Protein AF-A0A8J3UVC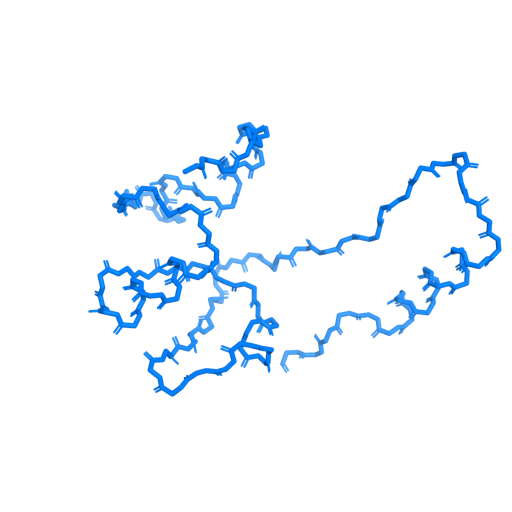7-F1 (afdb_monomer)

Solvent-accessible surface area (backbone atoms only — not comparable to full-atom values): 7153 Å² total; per-residue (Å²): 106,73,72,72,87,61,57,64,76,58,45,49,72,79,60,52,61,47,44,100,85,67,46,76,54,87,79,71,81,87,66,57,46,73,65,48,51,52,51,37,36,52,72,67,78,46,84,79,94,71,66,75,65,45,63,74,78,61,65,50,96,69,57,86,87,76,90,76,85,91,59,82,81,88,84,83,78,90,82,78,60,76,90,72,66,45,71,67,57,55,51,52,53,46,54,53,60,75,64,52,75,82,82,133

Mean predicted aligned error: 5.7 Å

Radius of gyration: 17.16 Å; Cα contacts (8 Å, |Δi|>4): 37; chains: 1; bounding box: 36×31×46 Å

Secondary structure (DSSP, 8-state):
-------HHHHHHHS-SB-TTSPBPP--S---SHHHHHHHHHTTS------TTHHHHS--TT-------SSPPPP------GGG--HHHHHHHHHHHHH-SPP-

Sequence (104 aa):
MAVKPVPDYWFDRYVPELTPKGRPIDRADPVGSIQDIFMYTALGDTVSLFPVHGSRYYSRPDIVYLPVTDMGALEYGLVWRSEAENDLIRAFARVVRDLGPLPD

Structure (mmCIF, N/CA/C/O backbone):
data_AF-A0A8J3UVC7-F1
#
_entry.id   AF-A0A8J3UVC7-F1
#
loop_
_atom_site.group_PDB
_atom_site.id
_atom_site.type_symbol
_atom_site.label_atom_id
_atom_site.label_alt_id
_atom_site.label_comp_id
_atom_site.label_asym_id
_atom_site.label_entity_id
_atom_site.label_seq_id
_atom_site.pdbx_PDB_ins_code
_atom_site.Cartn_x
_atom_site.Cartn_y
_atom_site.Cartn_z
_atom_site.occupancy
_atom_site.B_iso_or_equiv
_atom_site.auth_seq_id
_atom_site.auth_comp_id
_atom_site.auth_asym_id
_atom_site.auth_atom_id
_atom_site.pdbx_PDB_model_num
ATOM 1 N N . MET A 1 1 ? 12.820 9.344 13.367 1.00 36.44 1 MET A N 1
ATOM 2 C CA . MET A 1 1 ? 13.482 9.712 12.096 1.00 36.44 1 MET A CA 1
ATOM 3 C C . MET A 1 1 ? 12.401 9.697 11.038 1.00 36.44 1 MET A C 1
ATOM 5 O O . MET A 1 1 ? 11.932 8.625 10.693 1.00 36.44 1 MET A O 1
ATOM 9 N N . ALA A 1 2 ? 11.912 10.880 10.662 1.00 40.91 2 ALA A N 1
ATOM 10 C CA . ALA A 1 2 ? 10.813 11.025 9.720 1.00 40.91 2 ALA A CA 1
ATOM 11 C C . ALA A 1 2 ? 11.202 10.399 8.378 1.00 40.91 2 ALA A C 1
ATOM 13 O O . ALA A 1 2 ? 12.330 10.588 7.911 1.00 40.91 2 ALA A O 1
ATOM 14 N N . VAL A 1 3 ? 10.271 9.674 7.755 1.00 51.84 3 VAL A N 1
ATOM 15 C CA . VAL A 1 3 ? 10.285 9.471 6.304 1.00 51.84 3 VAL A CA 1
ATOM 16 C C . VAL A 1 3 ? 10.663 10.828 5.694 1.00 51.84 3 VAL A C 1
ATOM 18 O O . VAL A 1 3 ? 10.030 11.828 6.035 1.00 51.84 3 VAL A O 1
ATOM 21 N N . LYS A 1 4 ? 11.760 10.903 4.915 1.00 54.84 4 LYS A N 1
ATOM 22 C CA . LYS A 1 4 ? 12.175 12.141 4.212 1.00 54.84 4 LYS A CA 1
ATOM 23 C C . LYS A 1 4 ? 10.923 12.821 3.661 1.00 54.84 4 LYS A C 1
ATOM 25 O O . LYS A 1 4 ? 10.093 12.057 3.172 1.00 54.84 4 LYS A O 1
ATOM 30 N N . PRO A 1 5 ? 10.780 14.161 3.711 1.00 71.69 5 PRO A N 1
ATOM 31 C CA . PRO A 1 5 ? 9.499 14.790 3.427 1.00 71.69 5 PRO A CA 1
ATOM 32 C C . PRO A 1 5 ? 9.043 14.346 2.042 1.00 71.69 5 PRO A C 1
ATOM 34 O O . PRO A 1 5 ? 9.621 14.710 1.016 1.00 71.69 5 PRO A O 1
ATOM 37 N N . VAL A 1 6 ? 8.072 13.438 2.048 1.00 73.81 6 VAL A N 1
ATOM 38 C CA . VAL A 1 6 ? 7.307 13.090 0.869 1.00 73.81 6 VAL A CA 1
ATOM 39 C C . VAL A 1 6 ? 6.535 14.352 0.500 1.00 73.81 6 VAL A C 1
ATOM 41 O O . VAL A 1 6 ? 6.210 15.135 1.393 1.00 73.81 6 VAL A O 1
ATOM 44 N N . PRO A 1 7 ? 6.273 14.604 -0.788 1.00 87.44 7 PRO A N 1
ATOM 45 C CA . PRO A 1 7 ? 5.480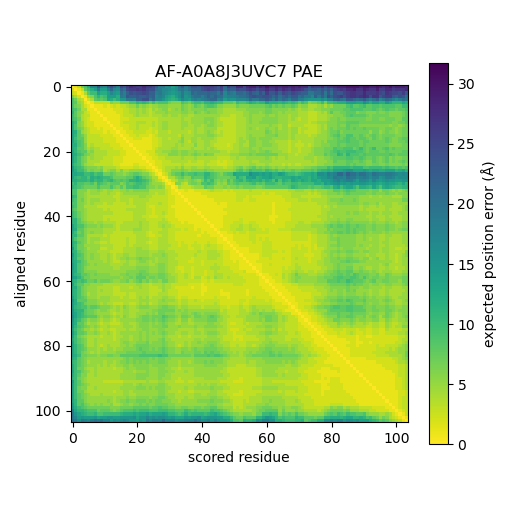 15.764 -1.162 1.00 87.44 7 PRO A CA 1
ATOM 46 C C . PRO A 1 7 ? 4.143 15.780 -0.410 1.00 87.44 7 PRO A C 1
ATOM 48 O O . PRO A 1 7 ? 3.498 14.735 -0.326 1.00 87.44 7 PRO A O 1
ATOM 51 N N . ASP A 1 8 ? 3.711 16.942 0.083 1.00 84.75 8 ASP A N 1
ATOM 52 C CA . ASP A 1 8 ? 2.492 17.063 0.902 1.00 84.75 8 ASP A CA 1
ATOM 53 C C . ASP A 1 8 ? 1.272 16.455 0.196 1.00 84.75 8 ASP A C 1
ATOM 55 O O . ASP A 1 8 ? 0.555 15.651 0.778 1.00 84.75 8 ASP A O 1
ATOM 59 N N 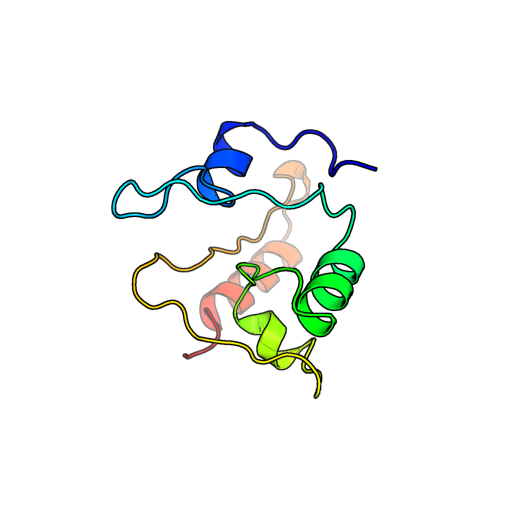. TYR A 1 9 ? 1.127 16.691 -1.116 1.00 85.88 9 TYR A N 1
ATOM 60 C CA . TYR A 1 9 ? 0.045 16.098 -1.915 1.00 85.88 9 TYR A CA 1
ATOM 61 C C . TYR A 1 9 ? 0.025 14.560 -1.869 1.00 85.88 9 TYR A C 1
ATOM 63 O O . TYR A 1 9 ? -1.034 13.945 -1.983 1.00 85.88 9 TYR A O 1
ATOM 71 N N . TRP A 1 10 ? 1.198 13.930 -1.766 1.00 85.00 10 TRP A N 1
ATOM 72 C CA . TRP A 1 10 ? 1.332 12.481 -1.682 1.00 85.00 10 TRP A CA 1
ATOM 73 C C . TRP A 1 10 ? 0.980 12.020 -0.270 1.00 85.00 10 TRP A C 1
ATOM 75 O O . TRP A 1 10 ? 0.223 11.065 -0.112 1.00 85.00 10 TRP A O 1
ATOM 85 N N . PHE A 1 11 ? 1.485 12.719 0.750 1.00 82.94 11 PHE A N 1
ATOM 86 C CA . PHE A 1 11 ? 1.197 12.400 2.145 1.00 82.94 11 PHE A CA 1
ATOM 87 C C . PHE A 1 11 ? -0.297 12.525 2.446 1.00 82.94 11 PHE A C 1
ATOM 89 O O . PHE A 1 11 ? -0.903 11.558 2.898 1.00 82.94 11 PHE A O 1
ATOM 96 N N . ASP A 1 12 ? -0.913 13.650 2.093 1.00 83.31 12 ASP A N 1
ATOM 97 C CA . ASP A 1 12 ? -2.329 13.935 2.342 1.00 83.31 12 ASP A CA 1
ATOM 98 C C . ASP A 1 12 ? -3.258 12.942 1.632 1.00 83.31 12 ASP A C 1
ATOM 100 O O . ASP A 1 12 ? -4.345 12.628 2.121 1.00 83.31 12 ASP A O 1
ATOM 104 N N . ARG A 1 13 ? -2.824 12.399 0.486 1.00 83.25 13 ARG A N 1
ATOM 105 C CA . ARG A 1 13 ? -3.585 11.398 -0.269 1.00 83.25 13 ARG A CA 1
ATOM 106 C C . ARG A 1 13 ? -3.665 10.043 0.440 1.00 83.25 13 ARG A C 1
ATOM 108 O O . ARG A 1 13 ? -4.686 9.367 0.283 1.00 83.25 13 ARG A O 1
ATOM 115 N N . TYR A 1 14 ? -2.610 9.643 1.155 1.00 80.94 14 TYR A N 1
ATOM 116 C CA . TYR A 1 14 ? -2.493 8.329 1.810 1.00 80.94 14 TYR A CA 1
ATOM 117 C C . TYR A 1 14 ? -2.651 8.380 3.334 1.00 80.94 14 TYR A C 1
ATOM 119 O O . TYR A 1 14 ? -2.959 7.361 3.948 1.00 80.94 14 TYR A O 1
ATOM 127 N N . VAL A 1 15 ? -2.483 9.556 3.936 1.00 82.81 15 VAL A N 1
ATOM 128 C CA . VAL A 1 15 ? -2.596 9.811 5.378 1.00 82.81 15 VAL A CA 1
ATOM 129 C C . VAL A 1 15 ? -3.524 11.016 5.617 1.00 82.81 15 VAL A C 1
ATOM 131 O O . VAL A 1 15 ? -3.095 12.049 6.146 1.00 82.81 15 VAL A O 1
ATOM 134 N N . PRO A 1 16 ? -4.805 10.919 5.208 1.00 83.81 16 PRO A N 1
ATOM 135 C CA . PRO A 1 16 ? -5.736 12.037 5.293 1.00 83.81 16 PRO A CA 1
ATOM 136 C C . PRO A 1 16 ? -5.995 12.448 6.749 1.00 83.81 16 PRO A C 1
ATOM 138 O O . PRO A 1 16 ? -5.927 11.635 7.668 1.00 83.81 16 PRO A O 1
ATOM 141 N N . GLU A 1 17 ? -6.339 13.717 6.962 1.00 86.62 17 GLU A N 1
ATOM 142 C CA . GLU A 1 17 ? -6.731 14.242 8.283 1.00 86.62 17 GLU A CA 1
ATOM 143 C C . GLU A 1 17 ? -8.172 13.900 8.655 1.00 86.62 17 GLU A C 1
ATOM 145 O O . GLU A 1 17 ? -8.538 13.866 9.830 1.00 86.62 17 GLU A O 1
ATOM 150 N N . LEU A 1 18 ? -8.998 13.651 7.641 1.00 88.88 18 LEU A N 1
ATOM 151 C CA . LEU A 1 18 ? -10.419 13.399 7.778 1.00 88.88 18 LEU A CA 1
ATOM 152 C C . LEU A 1 18 ? -10.767 12.045 7.162 1.00 88.88 18 LEU A C 1
ATOM 154 O O . LEU A 1 18 ? -10.279 11.667 6.098 1.00 88.88 18 LEU A O 1
ATOM 158 N N . THR A 1 19 ? -11.684 11.334 7.805 1.00 86.94 19 THR A N 1
ATOM 159 C CA . THR A 1 19 ? -12.385 10.202 7.187 1.00 86.94 19 THR A CA 1
ATOM 160 C C . THR A 1 19 ? -13.190 10.669 5.962 1.00 86.94 19 THR A C 1
ATOM 162 O O . THR A 1 19 ? -13.542 11.850 5.883 1.00 86.94 19 THR A O 1
ATOM 165 N N . PRO A 1 20 ? -13.617 9.760 5.061 1.00 84.31 20 PRO A N 1
ATOM 166 C CA . PRO A 1 20 ? -14.487 10.117 3.932 1.00 84.31 20 PRO A CA 1
ATOM 167 C C . PRO A 1 20 ? -15.793 10.830 4.330 1.00 84.31 20 PRO A C 1
ATOM 169 O O . PRO A 1 20 ? -16.371 11.562 3.534 1.00 84.31 20 PRO A O 1
A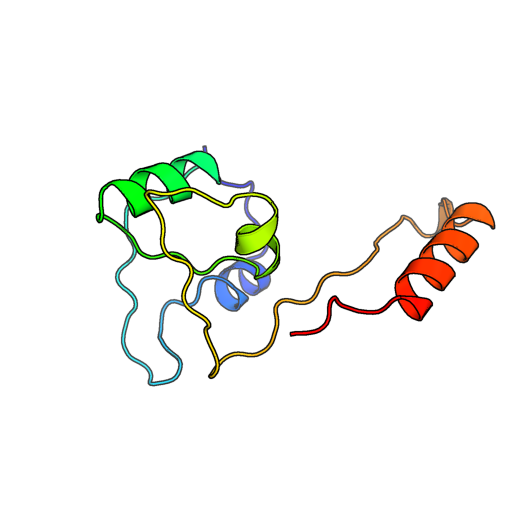TOM 172 N N . LYS A 1 21 ? -16.256 10.646 5.575 1.00 88.88 21 LYS A N 1
ATOM 173 C CA . LYS A 1 21 ? -17.442 11.316 6.140 1.00 88.88 21 LYS A CA 1
ATOM 174 C C . LYS A 1 21 ? -17.126 12.642 6.853 1.00 88.88 21 LYS A C 1
ATOM 176 O O . LYS A 1 21 ? -17.998 13.186 7.521 1.00 88.88 21 LYS A O 1
ATOM 181 N N . GLY A 1 22 ? -15.894 13.146 6.768 1.00 91.50 22 GLY A N 1
ATOM 182 C CA . GLY A 1 22 ? -15.476 14.423 7.359 1.00 91.50 22 GLY A CA 1
ATOM 183 C C . GLY A 1 22 ? -15.142 14.378 8.854 1.00 91.50 22 GLY A C 1
ATOM 184 O O . GLY A 1 22 ? -14.897 15.419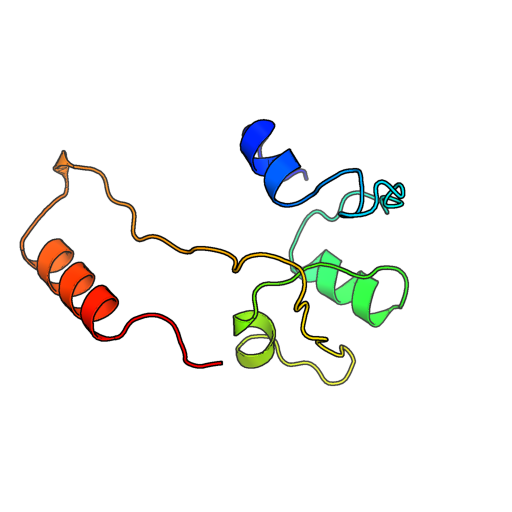 9.454 1.00 91.50 22 GLY A O 1
ATOM 185 N N . ARG A 1 23 ? -15.121 13.196 9.486 1.00 92.62 23 ARG A N 1
ATOM 186 C CA . ARG A 1 23 ? -14.695 13.060 10.891 1.00 92.62 23 ARG A CA 1
ATOM 187 C C . ARG A 1 23 ? -13.166 13.162 11.006 1.00 92.62 23 ARG A C 1
ATOM 189 O O . ARG A 1 23 ? -12.517 12.437 10.250 1.00 92.62 23 ARG A O 1
ATOM 196 N N . PRO A 1 24 ? -12.610 13.949 11.948 1.00 92.62 24 PRO A N 1
ATOM 197 C CA . PRO A 1 24 ? -11.174 13.974 12.221 1.00 92.62 24 PRO A CA 1
ATOM 198 C C . PRO A 1 24 ? -10.614 12.591 12.563 1.00 92.62 24 PRO A C 1
ATOM 200 O O . PRO A 1 24 ? -11.265 11.809 13.261 1.00 92.62 24 PRO A O 1
ATOM 203 N N . ILE A 1 25 ? -9.419 12.300 12.059 1.00 88.25 25 ILE A N 1
ATOM 204 C CA . ILE A 1 25 ? -8.631 11.119 12.410 1.00 88.25 25 ILE A CA 1
ATOM 205 C C . ILE A 1 25 ? -7.623 11.551 13.472 1.00 88.25 25 ILE A C 1
ATOM 207 O O . ILE A 1 25 ? -6.793 12.422 13.216 1.00 88.25 25 ILE A O 1
ATOM 211 N N . ASP A 1 26 ? -7.716 10.959 14.662 1.00 87.06 26 ASP A N 1
ATOM 212 C CA . ASP A 1 26 ? -6.741 11.203 15.723 1.00 87.06 26 ASP A CA 1
ATOM 213 C C . ASP A 1 26 ? -5.389 10.604 15.320 1.00 87.06 26 ASP A C 1
ATOM 215 O O . ASP A 1 26 ? -5.304 9.433 14.936 1.00 87.06 26 ASP A O 1
ATOM 219 N N . ARG A 1 27 ? -4.343 11.431 15.335 1.00 78.38 27 ARG A N 1
ATOM 220 C CA . ARG A 1 27 ? -3.000 11.031 14.911 1.00 78.38 27 ARG A CA 1
ATOM 221 C C . ARG A 1 27 ? -2.194 10.684 16.155 1.00 78.38 27 ARG A C 1
ATOM 223 O O . ARG A 1 27 ? -1.882 11.561 16.954 1.00 78.38 27 ARG A O 1
ATOM 230 N N . ALA A 1 28 ? -1.835 9.409 16.282 1.00 72.25 28 ALA A N 1
ATOM 231 C CA . ALA A 1 28 ? -0.847 8.968 17.258 1.00 72.25 28 ALA A CA 1
ATOM 232 C C . ALA A 1 28 ? 0.541 9.556 16.947 1.00 72.25 28 ALA A C 1
ATOM 234 O O . ALA A 1 28 ? 0.766 10.124 15.871 1.00 72.25 28 ALA A O 1
ATOM 235 N N . ASP A 1 29 ? 1.474 9.391 17.888 1.00 71.19 29 ASP A N 1
ATOM 236 C CA . ASP A 1 29 ? 2.856 9.829 17.712 1.00 71.19 29 ASP A CA 1
ATOM 237 C C . ASP A 1 29 ? 3.446 9.319 16.383 1.00 71.19 29 ASP A C 1
ATOM 239 O O . ASP A 1 29 ? 3.154 8.195 15.957 1.00 71.19 29 ASP A O 1
ATOM 243 N N . PRO A 1 30 ? 4.288 10.121 15.703 1.00 69.06 30 PRO A N 1
ATOM 244 C CA . PRO A 1 30 ? 4.859 9.733 14.424 1.00 69.06 30 PRO A CA 1
ATOM 245 C C . PRO A 1 30 ? 5.636 8.417 14.531 1.00 69.06 30 PRO A C 1
ATOM 247 O O . PRO A 1 30 ? 6.698 8.348 15.152 1.00 69.06 30 PRO A O 1
ATOM 250 N N . VAL A 1 31 ? 5.140 7.384 13.856 1.00 75.06 31 VAL A N 1
ATOM 251 C CA . VAL A 1 31 ? 5.870 6.131 13.649 1.00 75.06 31 VAL A CA 1
ATOM 252 C C . VAL A 1 31 ? 7.026 6.363 12.673 1.00 75.06 31 VAL A C 1
ATOM 254 O O . VAL A 1 31 ? 6.873 7.013 11.636 1.00 75.06 31 VAL A O 1
ATOM 257 N N . GLY A 1 32 ? 8.217 5.868 13.009 1.00 77.81 32 GLY A N 1
ATOM 258 C CA . GLY A 1 32 ? 9.420 6.050 12.192 1.00 77.81 32 GLY A CA 1
ATOM 259 C C . GLY A 1 32 ? 9.617 4.957 11.145 1.00 77.81 32 GLY A C 1
ATOM 260 O O . GLY A 1 32 ? 10.423 5.120 10.228 1.00 77.81 32 GLY A O 1
ATOM 261 N N . SER A 1 33 ? 8.913 3.835 11.288 1.00 84.38 33 SER A N 1
ATOM 262 C CA . SER A 1 33 ? 9.123 2.633 10.492 1.00 84.38 33 SER A CA 1
ATOM 263 C C . SER A 1 33 ? 7.886 1.734 10.433 1.00 84.38 33 SER A C 1
ATOM 265 O O . SER A 1 33 ? 6.943 1.863 11.213 1.00 84.38 33 SER A O 1
ATOM 267 N N . ILE A 1 34 ? 7.921 0.765 9.517 1.00 87.06 34 ILE A N 1
ATOM 268 C CA . ILE A 1 34 ? 6.906 -0.291 9.421 1.00 87.06 34 ILE A CA 1
ATOM 269 C C . ILE A 1 34 ? 6.911 -1.193 10.666 1.00 87.06 34 ILE A C 1
ATOM 271 O O . ILE A 1 34 ? 5.869 -1.700 11.072 1.00 87.06 34 ILE A O 1
ATOM 275 N N . GLN A 1 35 ? 8.074 -1.362 11.304 1.00 89.69 35 GLN A N 1
ATOM 276 C CA . GLN A 1 35 ? 8.208 -2.108 12.552 1.00 89.69 35 GLN A CA 1
ATOM 277 C C . GLN A 1 35 ? 7.491 -1.398 13.702 1.00 89.69 35 GLN A C 1
ATOM 279 O O . GLN A 1 35 ? 6.815 -2.067 14.480 1.00 89.69 35 GLN A O 1
ATOM 284 N N . ASP A 1 36 ? 7.574 -0.066 13.766 1.00 89.44 36 ASP A N 1
ATOM 285 C CA . ASP A 1 36 ? 6.846 0.721 14.767 1.00 89.44 36 ASP A CA 1
ATOM 286 C C . ASP A 1 36 ? 5.333 0.558 14.582 1.00 89.44 36 ASP A C 1
ATOM 288 O O . ASP A 1 36 ? 4.627 0.306 15.554 1.00 89.44 36 ASP A O 1
ATOM 292 N N . ILE A 1 37 ? 4.839 0.602 13.335 1.00 90.19 37 ILE A N 1
ATOM 293 C CA . ILE A 1 37 ? 3.416 0.362 13.026 1.00 90.19 37 ILE A CA 1
ATOM 294 C C . ILE A 1 37 ? 2.962 -0.989 13.585 1.00 90.19 37 ILE A C 1
ATOM 296 O O . ILE A 1 37 ? 1.946 -1.060 14.276 1.00 90.19 37 ILE A O 1
ATOM 300 N N . PHE A 1 38 ? 3.711 -2.060 13.311 1.00 92.19 38 PHE A N 1
ATOM 301 C CA . PHE A 1 38 ? 3.363 -3.391 13.808 1.00 92.19 38 PHE A CA 1
ATOM 302 C C . PHE A 1 38 ? 3.411 -3.477 15.331 1.00 92.19 38 PHE A C 1
ATOM 304 O O . PHE A 1 38 ? 2.517 -4.073 15.925 1.00 92.19 38 PHE A O 1
ATOM 311 N N . MET A 1 39 ? 4.416 -2.869 15.962 1.00 92.56 39 MET A N 1
ATOM 312 C CA . MET A 1 39 ? 4.543 -2.842 17.416 1.00 92.56 39 MET A CA 1
ATOM 313 C C . MET A 1 39 ? 3.345 -2.140 18.068 1.00 92.56 39 MET A C 1
ATOM 315 O O . MET A 1 39 ? 2.683 -2.738 18.910 1.00 92.56 39 MET A O 1
ATOM 319 N N . TYR A 1 40 ? 3.024 -0.912 17.653 1.00 91.81 40 TYR A N 1
ATOM 320 C CA . TYR A 1 40 ? 1.908 -0.156 18.230 1.00 91.81 40 TYR A CA 1
ATOM 321 C C . TYR A 1 40 ? 0.541 -0.764 17.899 1.00 91.81 40 TYR A C 1
ATOM 323 O O . TYR A 1 40 ? -0.393 -0.641 18.687 1.00 91.81 40 TYR A O 1
ATOM 331 N N . THR A 1 41 ? 0.405 -1.447 16.759 1.00 92.88 41 THR A N 1
ATOM 332 C CA . THR A 1 41 ? -0.823 -2.190 16.431 1.00 92.88 41 THR A CA 1
ATOM 333 C C . THR A 1 41 ? -0.982 -3.404 17.348 1.00 92.88 41 THR A C 1
ATOM 335 O O . THR A 1 41 ? -2.060 -3.621 17.892 1.00 92.88 41 THR A O 1
ATOM 338 N N . ALA A 1 42 ? 0.092 -4.168 17.576 1.00 94.12 42 ALA A N 1
ATOM 339 C CA . ALA A 1 42 ? 0.075 -5.331 18.467 1.00 94.12 42 ALA A CA 1
ATOM 340 C C . ALA A 1 42 ? -0.161 -4.950 19.942 1.00 94.12 42 ALA A C 1
ATOM 342 O O . ALA A 1 42 ? -0.768 -5.718 20.686 1.00 94.12 42 ALA A O 1
ATOM 343 N N . LEU A 1 43 ? 0.283 -3.758 20.362 1.00 93.69 43 LEU A N 1
ATOM 344 C CA . LEU A 1 43 ? -0.016 -3.196 21.687 1.00 93.69 43 LEU A CA 1
ATOM 345 C C . LEU A 1 43 ? -1.469 -2.710 21.829 1.00 93.69 43 LEU A C 1
ATOM 347 O O . LEU A 1 43 ? -1.937 -2.523 22.948 1.00 93.69 43 LEU A O 1
ATOM 351 N N . GLY A 1 44 ? -2.194 -2.542 20.718 1.00 91.75 44 GLY A N 1
ATOM 352 C CA . GLY A 1 44 ? -3.554 -1.998 20.706 1.00 91.75 44 GLY A CA 1
ATOM 353 C C . GLY A 1 44 ? -3.620 -0.469 20.766 1.00 91.75 44 GLY A C 1
ATOM 354 O O . GLY A 1 44 ? -4.710 0.080 20.910 1.00 91.75 44 GLY A O 1
ATOM 355 N N . ASP A 1 45 ? -2.484 0.216 20.621 1.00 90.75 45 ASP A N 1
ATOM 356 C CA . ASP A 1 45 ? -2.387 1.678 20.704 1.00 90.75 45 ASP A CA 1
ATOM 357 C C . ASP A 1 45 ? -2.812 2.368 19.400 1.00 90.75 45 ASP A C 1
ATOM 359 O O . ASP A 1 45 ? -3.197 3.536 19.401 1.00 90.75 45 ASP A O 1
ATOM 363 N N . THR A 1 46 ? -2.725 1.667 18.263 1.00 88.50 46 THR A N 1
ATOM 364 C CA . THR A 1 46 ? -2.998 2.251 16.941 1.00 88.50 46 THR A CA 1
ATOM 365 C C . THR A 1 46 ? -3.719 1.289 16.005 1.00 88.50 46 THR A C 1
ATOM 367 O O . THR A 1 46 ? -3.619 0.069 16.119 1.00 88.50 46 THR A O 1
ATOM 370 N N . VAL A 1 47 ? -4.413 1.870 15.025 1.00 89.62 47 VAL A N 1
ATOM 371 C CA . VAL A 1 47 ? -4.884 1.185 13.818 1.00 89.62 47 VAL A CA 1
ATOM 372 C C . VAL A 1 47 ? -4.252 1.892 12.626 1.00 89.62 47 VAL A C 1
ATOM 374 O O . VAL A 1 47 ? -4.254 3.121 12.565 1.00 89.62 47 VAL A O 1
ATOM 377 N N . SER A 1 48 ? -3.712 1.132 11.675 1.00 88.00 48 SER A N 1
ATOM 378 C CA . SER A 1 48 ? -3.034 1.677 10.496 1.00 88.00 48 SER A CA 1
ATOM 379 C C . SER A 1 48 ? -3.625 1.112 9.209 1.00 88.00 48 SER A C 1
ATOM 381 O O . SER A 1 48 ? -3.930 -0.080 9.128 1.00 88.00 48 SER A O 1
ATOM 383 N N . LEU A 1 49 ? -3.776 1.963 8.189 1.00 87.56 49 LEU A N 1
ATOM 384 C CA . LEU A 1 49 ? -4.053 1.498 6.832 1.00 87.56 49 LEU A CA 1
ATOM 385 C C . LEU A 1 49 ? -2.802 0.821 6.281 1.00 87.56 49 LEU A C 1
ATOM 387 O O . LEU A 1 49 ? -1.706 1.379 6.333 1.00 87.56 49 LEU A O 1
ATOM 391 N N . PHE A 1 50 ? -2.974 -0.376 5.729 1.00 88.19 50 PHE A N 1
ATOM 392 C CA . PHE A 1 50 ? -1.860 -1.190 5.271 1.00 88.19 50 PHE A CA 1
ATOM 393 C C . PHE A 1 50 ? -2.159 -1.818 3.906 1.00 88.19 50 PHE A C 1
ATOM 395 O O . PHE A 1 50 ? -3.299 -2.225 3.668 1.00 88.19 50 PHE A O 1
ATOM 402 N N . PRO A 1 51 ? -1.172 -1.928 2.997 1.00 87.44 51 PRO A N 1
ATOM 403 C CA . PRO A 1 51 ? -1.379 -2.581 1.710 1.00 87.44 51 PRO A CA 1
ATOM 404 C C . PRO A 1 51 ? -1.830 -4.035 1.883 1.00 87.44 51 PRO A C 1
ATOM 406 O O . PRO A 1 51 ? -1.280 -4.760 2.714 1.00 87.44 51 PRO A O 1
ATOM 409 N N . VAL A 1 52 ? -2.770 -4.493 1.049 1.00 86.62 52 VAL A N 1
ATOM 410 C CA . VAL A 1 52 ? -3.373 -5.839 1.154 1.00 86.62 52 VAL A CA 1
ATOM 411 C C . VAL A 1 52 ? -2.337 -6.966 1.157 1.00 86.62 52 VAL A C 1
ATOM 413 O O . VAL A 1 52 ? -2.459 -7.924 1.920 1.00 86.62 52 VAL A O 1
ATOM 416 N N . HIS A 1 53 ? -1.255 -6.825 0.385 1.00 86.25 53 HIS A N 1
ATOM 417 C CA . HIS A 1 53 ? -0.178 -7.816 0.334 1.00 86.25 53 HIS A CA 1
ATOM 418 C C . HIS A 1 53 ? 0.552 -7.979 1.676 1.00 86.25 53 HIS A C 1
ATOM 420 O O . HIS A 1 53 ? 1.209 -8.995 1.898 1.00 86.25 53 HIS A O 1
ATOM 426 N N . GLY A 1 54 ? 0.425 -7.014 2.589 1.00 87.69 54 GLY A N 1
ATOM 427 C CA . GLY A 1 54 ? 0.967 -7.117 3.933 1.00 87.69 54 GLY A CA 1
ATOM 428 C C . GLY A 1 54 ? 0.343 -8.252 4.737 1.00 87.69 54 GLY A C 1
ATOM 429 O O . GLY A 1 54 ? 1.059 -8.926 5.466 1.00 87.69 54 GLY A O 1
ATOM 430 N N . SER A 1 55 ? -0.936 -8.563 4.505 1.00 88.81 55 SER A N 1
ATOM 431 C CA . SER A 1 55 ? -1.586 -9.733 5.113 1.00 88.81 55 SER A CA 1
ATOM 432 C C . SER A 1 55 ? -0.924 -11.059 4.717 1.00 88.81 55 SER A C 1
ATOM 434 O O . SER A 1 55 ? -0.974 -12.013 5.488 1.00 88.81 55 SER A O 1
ATOM 436 N N . ARG A 1 56 ? -0.272 -11.111 3.544 1.00 88.19 56 ARG A N 1
ATOM 437 C CA . ARG A 1 56 ? 0.419 -12.290 3.000 1.00 88.19 56 ARG A CA 1
ATOM 438 C C . ARG A 1 56 ? 1.892 -12.352 3.395 1.00 88.19 56 ARG A C 1
ATOM 440 O O . ARG A 1 56 ? 2.392 -13.432 3.685 1.00 88.19 56 ARG A O 1
ATOM 447 N N . TYR A 1 57 ? 2.601 -11.225 3.342 1.00 89.25 57 TYR A N 1
ATOM 448 C CA . TYR A 1 57 ? 4.053 -11.190 3.568 1.00 89.25 57 TYR A CA 1
ATOM 449 C C . TYR A 1 57 ? 4.448 -10.844 5.006 1.00 89.25 57 TYR A C 1
ATOM 451 O O . TYR A 1 57 ? 5.567 -11.143 5.416 1.00 89.25 57 TYR A O 1
ATOM 459 N N . TYR A 1 58 ? 3.538 -10.245 5.773 1.00 89.19 58 TYR A N 1
ATOM 460 C CA . TYR A 1 58 ? 3.746 -9.837 7.162 1.00 89.19 58 TYR A CA 1
ATOM 461 C C . TYR A 1 58 ? 2.653 -10.398 8.080 1.00 89.19 58 TYR A C 1
ATOM 463 O O . TYR A 1 58 ? 2.263 -9.751 9.048 1.00 89.19 58 TYR A O 1
ATOM 471 N N . SER A 1 59 ? 2.151 -11.607 7.795 1.00 89.44 59 SER A N 1
ATOM 472 C CA . SER A 1 59 ? 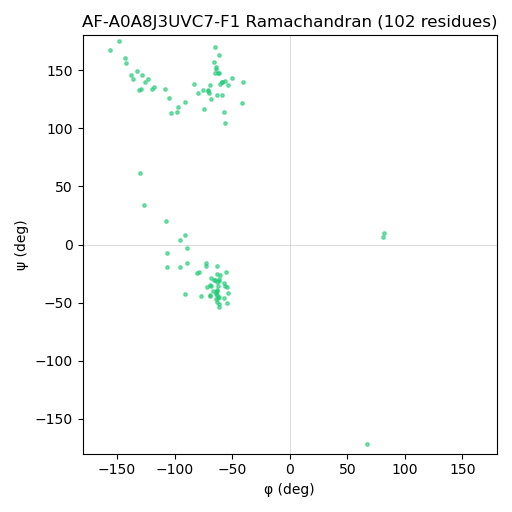1.180 -12.276 8.665 1.00 89.44 59 SER A CA 1
ATOM 473 C C . SER A 1 59 ? 1.768 -12.466 10.063 1.00 89.44 59 SER A C 1
ATOM 475 O O . SER A 1 59 ? 2.862 -13.015 10.221 1.00 89.44 59 SER A O 1
ATOM 477 N N . ARG A 1 60 ? 1.028 -12.043 11.086 1.00 89.38 60 ARG A N 1
ATOM 478 C CA . ARG A 1 60 ? 1.415 -12.209 12.486 1.00 89.38 60 ARG A CA 1
ATOM 479 C C . ARG A 1 60 ? 0.208 -12.624 13.327 1.00 89.38 60 ARG A C 1
ATOM 481 O O . ARG A 1 60 ? -0.896 -12.179 13.034 1.00 89.38 60 ARG A O 1
ATOM 488 N N . PRO A 1 61 ? 0.393 -13.456 14.364 1.00 92.75 61 PRO A N 1
ATOM 489 C CA . PRO A 1 61 ? -0.716 -13.940 15.187 1.00 92.75 61 PRO A CA 1
ATOM 490 C C . PRO A 1 61 ? -1.303 -12.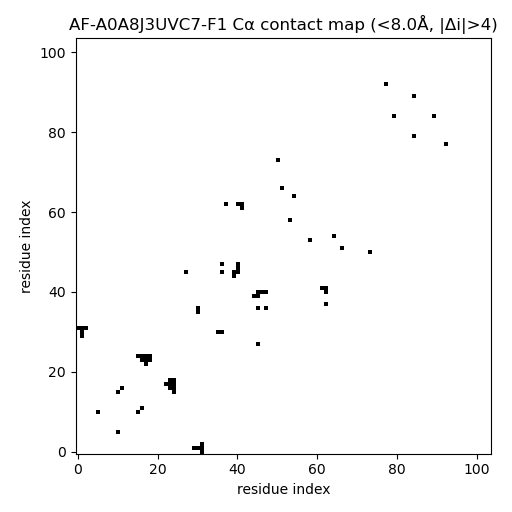870 16.122 1.00 92.75 61 PRO A C 1
ATOM 492 O O . PRO A 1 61 ? -2.414 -13.039 16.610 1.00 92.75 61 PRO A O 1
ATOM 495 N N . ASP A 1 62 ? -0.562 -11.793 16.384 1.00 95.00 62 ASP A N 1
ATOM 496 C CA . ASP A 1 62 ? -0.928 -10.680 17.266 1.00 95.00 62 ASP A CA 1
ATOM 497 C C . ASP A 1 62 ? -1.546 -9.484 16.517 1.00 95.00 62 ASP A C 1
ATOM 499 O O . ASP A 1 62 ? -1.841 -8.463 17.132 1.00 95.00 62 ASP A O 1
ATOM 503 N N . ILE A 1 63 ? -1.760 -9.598 15.199 1.00 94.94 63 ILE A N 1
ATOM 504 C CA . ILE A 1 63 ? -2.348 -8.547 14.360 1.00 94.94 63 ILE A CA 1
ATOM 505 C C . ILE A 1 63 ? -3.465 -9.139 13.501 1.00 94.94 63 ILE A C 1
ATOM 507 O O . ILE A 1 63 ? -3.288 -10.155 12.831 1.00 94.94 63 ILE A O 1
ATOM 511 N N . VAL A 1 64 ? -4.608 -8.455 13.468 1.00 94.12 64 VAL A N 1
ATOM 512 C CA . VAL A 1 64 ? -5.723 -8.784 12.574 1.00 94.12 64 VAL A CA 1
ATOM 513 C C . VAL A 1 64 ? -5.773 -7.766 11.438 1.00 94.12 64 VAL A C 1
ATOM 515 O O . VAL A 1 64 ? -5.851 -6.563 11.677 1.00 94.12 64 VAL A O 1
ATOM 518 N N . TYR A 1 65 ? -5.765 -8.253 10.197 1.00 92.25 65 TYR A N 1
ATOM 519 C CA . TYR A 1 65 ? -5.971 -7.432 9.004 1.00 92.25 65 TYR A CA 1
ATOM 520 C C . TYR A 1 65 ? -7.460 -7.392 8.659 1.00 92.25 65 TYR A C 1
ATOM 522 O O . TYR A 1 65 ? -8.073 -8.435 8.438 1.00 92.25 65 TYR A O 1
ATOM 530 N N . LEU A 1 66 ? -8.034 -6.190 8.601 1.00 91.81 66 LEU A N 1
ATOM 531 C CA . LEU A 1 66 ? -9.432 -5.972 8.231 1.00 91.81 66 LEU A CA 1
ATOM 532 C C . LEU A 1 66 ? -9.512 -5.332 6.837 1.00 91.81 66 LEU A C 1
ATOM 534 O O . LEU A 1 66 ? -8.774 -4.377 6.578 1.00 91.81 66 LEU A O 1
ATOM 538 N N . PRO A 1 67 ? -10.386 -5.821 5.937 1.00 88.31 67 PRO A N 1
ATOM 539 C CA . PRO A 1 67 ? -10.552 -5.219 4.621 1.00 88.31 67 PRO A CA 1
ATOM 540 C C . PRO A 1 67 ? -11.208 -3.839 4.733 1.00 88.31 67 PRO A C 1
ATOM 542 O O . PRO A 1 67 ? -12.190 -3.657 5.455 1.00 88.31 67 PRO A O 1
ATOM 545 N N . VAL A 1 68 ? -10.687 -2.875 3.974 1.00 86.25 68 VAL A N 1
ATOM 546 C CA . VAL A 1 68 ? -11.285 -1.545 3.800 1.00 86.25 68 VAL A CA 1
ATOM 547 C C . VAL A 1 68 ? -11.953 -1.514 2.431 1.00 86.25 68 VAL A C 1
ATOM 549 O O . VAL A 1 68 ? -11.273 -1.607 1.414 1.00 86.25 68 VAL A O 1
ATOM 552 N N . THR A 1 69 ? -13.283 -1.426 2.401 1.00 86.56 69 THR A N 1
ATOM 553 C CA . THR A 1 69 ? -14.085 -1.607 1.174 1.00 86.56 69 THR A CA 1
ATOM 554 C C . THR A 1 69 ? -14.663 -0.310 0.610 1.00 86.56 69 THR A C 1
ATOM 556 O O . THR A 1 69 ? -15.273 -0.319 -0.454 1.00 86.56 69 THR A O 1
ATOM 559 N N . ASP A 1 70 ? -14.525 0.803 1.327 1.00 84.50 70 ASP A N 1
ATOM 560 C CA . ASP A 1 70 ? -15.054 2.123 0.966 1.00 84.50 70 ASP A CA 1
ATOM 561 C C . ASP A 1 70 ? -13.955 3.100 0.511 1.00 84.50 70 ASP A C 1
ATOM 563 O O . ASP A 1 70 ? -14.149 4.317 0.501 1.00 84.50 70 ASP A O 1
ATOM 567 N N . MET A 1 71 ? -12.802 2.566 0.096 1.00 80.44 71 MET A N 1
ATOM 568 C CA . MET A 1 71 ? -11.658 3.318 -0.415 1.00 80.44 71 MET A CA 1
ATOM 569 C C . MET A 1 71 ? -11.136 2.693 -1.714 1.00 80.44 71 MET A C 1
ATOM 571 O O . MET A 1 71 ? -11.219 1.484 -1.912 1.00 80.44 71 MET A O 1
ATOM 575 N N . GLY A 1 72 ? -10.587 3.522 -2.607 1.00 80.38 72 GLY A N 1
ATOM 576 C CA . GLY A 1 72 ? -9.895 3.029 -3.799 1.00 80.38 72 GLY A CA 1
ATOM 577 C C . GLY A 1 72 ? -8.643 2.220 -3.444 1.00 80.38 72 GLY A C 1
ATOM 578 O O . GLY A 1 72 ? -8.001 2.481 -2.425 1.00 80.38 72 GLY A O 1
ATOM 579 N N . ALA A 1 73 ? -8.289 1.260 -4.301 1.00 82.06 73 ALA A N 1
ATOM 580 C CA . ALA A 1 73 ? -7.103 0.432 -4.116 1.00 82.06 73 ALA A CA 1
ATOM 581 C C . ALA A 1 73 ? -5.813 1.268 -4.120 1.00 82.06 73 ALA A C 1
ATOM 583 O O . ALA A 1 73 ? -5.697 2.275 -4.822 1.00 82.06 73 ALA A O 1
ATOM 584 N N . LEU A 1 74 ? -4.822 0.820 -3.346 1.00 84.56 74 LEU A N 1
ATOM 585 C CA . LEU A 1 74 ? -3.479 1.385 -3.394 1.00 84.56 74 LEU A CA 1
ATOM 586 C C . LEU A 1 74 ? -2.774 0.916 -4.671 1.00 84.56 74 LEU A C 1
ATOM 588 O O . LEU A 1 74 ? -2.519 -0.277 -4.845 1.00 84.56 74 LEU A O 1
ATOM 592 N N . GLU A 1 75 ? -2.449 1.858 -5.551 1.00 84.50 75 GLU A N 1
ATOM 593 C CA . GLU A 1 75 ? -1.810 1.564 -6.831 1.00 84.50 75 GLU A CA 1
ATOM 594 C C . GLU A 1 75 ? -0.291 1.415 -6.689 1.00 84.50 75 GLU A C 1
ATOM 596 O O . GLU A 1 75 ? 0.382 2.204 -6.023 1.00 84.50 75 GLU A O 1
ATOM 601 N N . TYR A 1 76 ? 0.256 0.411 -7.374 1.00 87.00 76 TYR A N 1
ATOM 602 C CA . TYR A 1 76 ? 1.692 0.188 -7.501 1.00 87.00 76 TYR A CA 1
ATOM 603 C C . TYR A 1 76 ? 2.093 0.280 -8.968 1.00 87.00 76 TYR A C 1
ATOM 605 O O . TYR A 1 76 ? 1.439 -0.284 -9.843 1.00 87.00 76 TYR A O 1
ATOM 613 N N . GLY A 1 77 ? 3.196 0.977 -9.228 1.00 90.69 77 GLY A N 1
ATOM 614 C CA . GLY A 1 77 ? 3.735 1.165 -10.568 1.00 90.69 77 GLY A CA 1
ATOM 615 C C . GLY A 1 77 ? 5.209 0.798 -10.634 1.00 90.69 77 GLY A C 1
ATOM 616 O O . GLY A 1 77 ? 5.967 1.017 -9.689 1.00 90.69 77 GLY A O 1
ATOM 617 N N . LEU A 1 78 ? 5.623 0.261 -11.779 1.00 94.75 78 LEU A N 1
ATOM 618 C CA . LEU A 1 78 ? 7.035 0.130 -12.112 1.00 94.75 78 LEU A CA 1
ATOM 619 C C . LEU A 1 78 ? 7.557 1.479 -12.602 1.00 94.75 78 LEU A C 1
ATOM 621 O O . LEU A 1 78 ? 6.961 2.090 -13.488 1.00 94.75 78 LEU A O 1
ATOM 625 N N . VAL A 1 79 ? 8.685 1.920 -12.052 1.00 95.38 79 VAL A N 1
ATOM 626 C CA . VAL A 1 79 ? 9.321 3.188 -12.422 1.00 95.38 79 VAL A CA 1
ATOM 627 C C . VAL A 1 79 ? 10.793 2.938 -12.723 1.00 95.38 79 VAL A C 1
ATOM 629 O O . VAL A 1 79 ? 11.488 2.264 -11.965 1.00 95.38 79 VAL A O 1
ATOM 632 N N . TRP A 1 80 ? 11.276 3.494 -13.830 1.00 97.19 80 TRP A N 1
ATOM 633 C CA . TRP A 1 80 ? 12.685 3.488 -14.218 1.00 97.19 80 TRP A CA 1
ATOM 634 C C . TRP A 1 80 ? 13.044 4.813 -14.894 1.00 97.19 80 TRP A C 1
ATOM 636 O O . TRP A 1 80 ? 12.173 5.545 -15.364 1.00 97.19 80 TRP A O 1
ATOM 646 N N . ARG A 1 81 ? 14.340 5.142 -14.943 1.00 97.62 81 ARG A N 1
ATOM 647 C CA . ARG A 1 81 ? 14.815 6.295 -15.722 1.00 97.62 81 ARG A CA 1
ATOM 648 C C . ARG A 1 81 ? 14.690 5.970 -17.206 1.00 97.62 81 ARG A C 1
ATOM 650 O O . ARG A 1 81 ? 15.175 4.923 -17.625 1.00 97.62 81 ARG A O 1
ATOM 657 N N . SER A 1 82 ? 14.131 6.878 -18.001 1.00 96.75 82 SER A N 1
ATOM 658 C CA . SER A 1 82 ? 13.950 6.667 -19.445 1.00 96.75 82 SER A CA 1
ATOM 659 C C . SER A 1 82 ? 15.261 6.338 -20.169 1.00 96.75 82 SER A C 1
ATOM 661 O O . SER A 1 82 ? 15.282 5.483 -21.043 1.00 96.75 82 SER A O 1
ATOM 663 N N . GLU A 1 83 ? 16.376 6.942 -19.748 1.00 97.88 83 GLU A N 1
ATOM 664 C CA . GLU A 1 83 ? 17.723 6.662 -20.278 1.00 97.88 83 GLU A CA 1
ATOM 665 C C . GLU A 1 83 ? 18.207 5.224 -20.028 1.00 97.88 83 GLU A C 1
ATOM 667 O O . GLU A 1 83 ? 19.057 4.727 -20.757 1.00 97.88 83 GLU A O 1
ATOM 672 N N . ALA A 1 84 ? 17.696 4.558 -18.989 1.00 97.25 84 ALA A N 1
ATOM 673 C CA . ALA A 1 84 ? 18.063 3.187 -18.649 1.00 97.25 84 ALA A CA 1
ATOM 674 C C . ALA A 1 84 ? 17.176 2.147 -19.354 1.00 97.25 84 ALA A C 1
ATOM 676 O O . ALA A 1 84 ? 17.393 0.948 -19.174 1.00 97.25 84 ALA A O 1
ATOM 677 N N . GLU A 1 85 ? 16.166 2.582 -20.117 1.00 98.00 85 GLU A N 1
ATOM 678 C CA . GLU A 1 85 ? 15.210 1.683 -20.751 1.00 98.00 85 GLU A CA 1
ATOM 679 C C . GLU A 1 85 ? 15.892 0.761 -21.770 1.00 98.00 85 GLU A C 1
ATOM 681 O O . GLU A 1 85 ? 16.608 1.198 -22.668 1.00 98.00 85 GLU A O 1
ATOM 686 N N . ASN A 1 86 ? 15.640 -0.539 -21.638 1.00 98.38 86 ASN A N 1
ATOM 687 C CA . ASN A 1 86 ? 16.208 -1.578 -22.488 1.00 98.38 86 ASN A CA 1
ATOM 688 C C . ASN A 1 86 ? 15.226 -2.750 -22.640 1.00 98.38 86 ASN A C 1
ATOM 690 O O . ASN A 1 86 ? 14.169 -2.785 -22.002 1.00 98.38 86 ASN A O 1
ATOM 694 N N . ASP A 1 87 ? 15.584 -3.726 -23.474 1.00 98.56 87 ASP A N 1
ATOM 695 C CA . ASP A 1 87 ? 14.711 -4.858 -23.792 1.00 98.56 87 ASP A CA 1
ATOM 696 C C . ASP A 1 87 ? 14.356 -5.718 -22.574 1.00 98.56 87 ASP A C 1
ATOM 698 O O . ASP A 1 87 ? 13.236 -6.227 -22.506 1.00 98.56 87 ASP A O 1
ATOM 702 N N . LEU A 1 88 ? 15.249 -5.829 -21.583 1.00 98.31 88 LEU A N 1
ATOM 703 C CA . LEU A 1 88 ? 14.981 -6.571 -20.347 1.00 98.31 88 LEU A CA 1
ATOM 704 C C . LEU A 1 88 ? 13.941 -5.857 -19.480 1.00 98.31 88 LEU A C 1
ATOM 706 O O . LEU A 1 88 ? 13.010 -6.498 -18.996 1.00 98.31 88 LEU A O 1
ATOM 710 N N . ILE A 1 89 ? 14.041 -4.532 -19.337 1.00 98.19 89 ILE A N 1
ATOM 711 C CA . ILE A 1 89 ? 13.039 -3.729 -18.620 1.00 98.19 89 ILE A CA 1
ATOM 712 C C . ILE A 1 89 ? 11.685 -3.819 -19.326 1.00 98.19 89 ILE A C 1
ATOM 714 O O . ILE A 1 89 ? 10.673 -4.077 -18.676 1.00 98.19 89 ILE A O 1
ATOM 718 N N . ARG A 1 90 ? 11.651 -3.677 -20.660 1.00 98.06 90 ARG A N 1
ATOM 719 C CA . ARG A 1 90 ? 10.402 -3.802 -21.431 1.00 98.06 90 ARG A CA 1
ATOM 720 C C . ARG A 1 90 ? 9.805 -5.204 -21.315 1.00 98.06 90 ARG A C 1
ATOM 722 O O . ARG A 1 90 ? 8.588 -5.338 -21.212 1.00 98.06 90 ARG A O 1
ATOM 729 N N . ALA A 1 91 ? 10.634 -6.248 -21.328 1.00 98.38 91 ALA A N 1
ATOM 730 C CA . ALA A 1 91 ? 10.183 -7.622 -21.132 1.00 98.38 91 ALA A CA 1
ATOM 731 C C . ALA A 1 91 ? 9.596 -7.831 -19.731 1.00 98.38 91 ALA A C 1
ATOM 733 O O . ALA A 1 91 ? 8.489 -8.351 -19.620 1.00 98.38 91 ALA A O 1
ATOM 734 N N . PHE A 1 92 ? 10.274 -7.358 -18.685 1.00 98.00 92 PHE A N 1
ATOM 735 C CA . PHE A 1 92 ? 9.771 -7.430 -17.315 1.00 98.00 92 PHE A CA 1
ATOM 736 C C . PHE A 1 92 ? 8.452 -6.663 -17.144 1.00 98.00 92 PHE A C 1
ATOM 738 O O . PHE A 1 92 ? 7.492 -7.200 -16.598 1.00 98.00 92 PHE A O 1
ATOM 745 N N . ALA A 1 93 ? 8.360 -5.444 -17.683 1.00 97.44 93 ALA A N 1
ATOM 746 C CA . ALA A 1 93 ? 7.140 -4.642 -17.632 1.00 97.44 93 ALA A CA 1
ATOM 747 C C . ALA A 1 93 ? 5.958 -5.310 -18.356 1.00 97.44 93 ALA A C 1
ATOM 749 O O . ALA A 1 93 ? 4.824 -5.198 -17.892 1.00 97.44 93 ALA A O 1
ATOM 750 N N . ARG A 1 94 ? 6.210 -6.027 -19.464 1.00 97.88 94 ARG A N 1
ATOM 751 C CA . ARG A 1 94 ? 5.190 -6.853 -20.131 1.00 97.88 94 ARG A CA 1
ATOM 752 C C . ARG A 1 94 ? 4.707 -7.980 -19.225 1.00 97.88 94 ARG A C 1
ATOM 754 O O . ARG A 1 94 ? 3.513 -8.069 -18.997 1.00 97.88 94 ARG A O 1
ATOM 761 N N . VAL A 1 95 ? 5.619 -8.749 -18.625 1.00 97.81 95 VAL A N 1
ATOM 762 C CA . VAL A 1 95 ? 5.252 -9.837 -17.699 1.00 97.81 95 VAL A CA 1
ATOM 763 C C . VAL A 1 95 ? 4.410 -9.320 -16.533 1.00 97.81 95 VAL A C 1
ATOM 765 O O . VAL A 1 95 ? 3.381 -9.904 -16.215 1.00 97.81 95 VAL A O 1
ATOM 768 N N . VAL A 1 96 ? 4.807 -8.207 -15.911 1.00 96.12 96 VAL A N 1
ATOM 769 C CA . VAL A 1 96 ? 4.038 -7.615 -14.804 1.00 96.12 96 VAL A CA 1
ATOM 770 C C . VAL A 1 96 ? 2.649 -7.163 -15.263 1.00 96.12 96 VAL A C 1
ATOM 772 O O . VAL A 1 96 ? 1.676 -7.378 -14.546 1.00 96.12 96 VAL A O 1
ATOM 775 N N . ARG A 1 97 ? 2.531 -6.581 -16.463 1.00 94.88 97 ARG A N 1
ATOM 776 C CA . ARG A 1 97 ? 1.234 -6.201 -17.040 1.00 94.88 97 ARG A CA 1
ATOM 777 C C . ARG A 1 97 ? 0.347 -7.412 -17.320 1.00 94.88 97 ARG A C 1
ATOM 779 O O . ARG A 1 97 ? -0.843 -7.343 -17.038 1.00 94.88 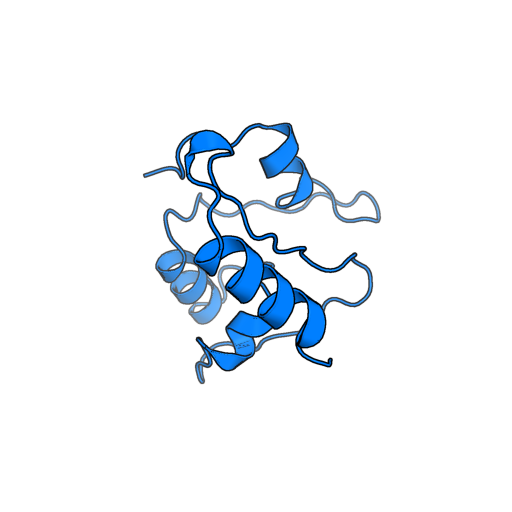97 ARG A O 1
ATOM 786 N N . ASP A 1 98 ? 0.922 -8.479 -17.864 1.00 96.00 98 ASP A N 1
ATOM 787 C CA . ASP A 1 98 ? 0.200 -9.701 -18.219 1.00 96.00 98 ASP A CA 1
ATOM 788 C C . ASP A 1 98 ? -0.292 -10.448 -16.970 1.00 96.00 98 ASP A C 1
ATOM 790 O O . ASP A 1 98 ? -1.386 -11.008 -16.980 1.00 96.00 98 ASP A O 1
ATOM 794 N N . LEU A 1 99 ? 0.493 -10.434 -15.884 1.00 93.94 99 LEU A N 1
ATOM 795 C CA . LEU A 1 99 ? 0.099 -11.012 -14.595 1.00 93.94 99 LEU A CA 1
ATOM 796 C C . LEU A 1 99 ? -0.978 -10.185 -13.884 1.00 93.94 99 LEU A C 1
ATOM 798 O O . LEU A 1 99 ? -1.849 -10.760 -13.236 1.00 93.94 99 LEU A O 1
ATOM 802 N N . GLY A 1 100 ? -0.920 -8.857 -14.002 1.00 89.69 100 GLY A N 1
ATOM 803 C CA . GLY A 1 100 ? -1.860 -7.958 -13.342 1.00 89.69 100 GLY A CA 1
ATOM 804 C C . GLY A 1 100 ? -1.740 -7.953 -11.807 1.00 89.69 100 GLY A C 1
ATOM 805 O O . GLY A 1 100 ? -0.785 -8.498 -11.241 1.00 89.69 100 GLY A O 1
ATOM 806 N N . PRO A 1 101 ? -2.673 -7.281 -11.109 1.00 83.69 101 PRO A N 1
ATOM 807 C CA . PRO A 1 101 ? -2.743 -7.330 -9.653 1.00 83.69 101 PRO A CA 1
ATOM 808 C C . PRO A 1 101 ? -3.100 -8.741 -9.167 1.00 83.69 101 PRO A C 1
ATOM 810 O O . PRO A 1 101 ? -3.709 -9.531 -9.889 1.00 83.69 101 PRO A O 1
ATOM 813 N N . LEU A 1 102 ? -2.740 -9.051 -7.917 1.00 75.56 102 LEU A N 1
ATOM 814 C CA . LEU A 1 102 ? -3.253 -10.256 -7.267 1.00 75.56 102 LEU A CA 1
ATOM 815 C C . LEU A 1 102 ? -4.791 -10.188 -7.224 1.00 75.56 102 LEU A C 1
ATOM 817 O O . LEU A 1 102 ? -5.317 -9.105 -6.969 1.00 75.56 102 LEU A O 1
ATOM 821 N N . PRO A 1 103 ? -5.495 -11.307 -7.469 1.00 69.62 103 PRO A N 1
ATOM 822 C CA . PRO A 1 103 ? -6.937 -11.361 -7.271 1.00 69.62 103 PRO A CA 1
ATOM 823 C C . PRO A 1 103 ? -7.282 -11.119 -5.795 1.00 69.62 103 PRO A C 1
ATOM 825 O O . PRO A 1 103 ? -6.493 -11.492 -4.919 1.00 69.62 103 PRO A O 1
ATOM 828 N N . ASP A 1 104 ? -8.438 -10.491 -5.563 1.00 61.59 104 ASP A N 1
ATOM 829 C CA . ASP A 1 104 ? -9.015 -10.252 -4.231 1.00 61.59 104 ASP A CA 1
ATOM 830 C C . ASP A 1 104 ? -9.306 -11.559 -3.470 1.00 61.59 104 ASP A C 1
ATOM 832 O O . ASP A 1 104 ? -9.738 -12.550 -4.111 1.00 61.59 104 ASP A O 1
#

Fold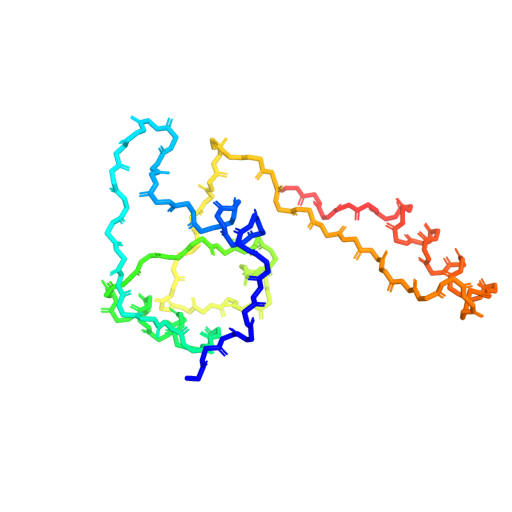seek 3Di:
DADPDDPPVVCCVQPPQADPVRHGDDDDDDDRDPVSVVVCQLVVNDDHDDAPCCCVVVPDPSHDDDDDDPDDHDDDDDDDDPVPDDPVVVVVNVVDVVVDDDDD

pLDDT: mean 86.72, std 11.08, range [36.44, 98.56]

Organism: NCBI:txid234614